Protein AF-A0A7Z9WHQ3-F1 (afdb_monomer)

Secondary structure (DSSP, 8-state):
----------------TT--EE-SSS-EE-PPP--HHHHHHHHHHHHHHHHHHSS---TTS-SSB-TT-SS--BPPHHHHHHHHHHHHHHHHHTT--HHHHHHHHHH-----TTTGGGS-HHHHHHHHHHHHHHHHHHTT--

Structure (mmCIF, N/CA/C/O backbone):
data_AF-A0A7Z9WHQ3-F1
#
_entry.id   AF-A0A7Z9WHQ3-F1
#
loop_
_atom_site.group_PDB
_atom_site.id
_atom_site.type_symbol
_atom_site.label_atom_id
_atom_site.label_alt_id
_atom_site.label_comp_id
_atom_site.label_asym_id
_atom_site.label_entity_id
_atom_site.label_seq_id
_atom_site.pdbx_PDB_ins_code
_atom_site.Cartn_x
_atom_site.Cartn_y
_atom_site.Cartn_z
_atom_site.occupancy
_atom_site.B_iso_or_equiv
_atom_site.auth_seq_id
_atom_site.auth_comp_id
_atom_site.auth_asym_id
_atom_site.auth_atom_id
_atom_site.pdbx_PDB_model_num
ATOM 1 N N . MET A 1 1 ? 55.198 -7.602 -27.466 1.00 39.12 1 MET A N 1
ATOM 2 C CA . MET A 1 1 ? 54.621 -6.879 -26.305 1.00 39.12 1 MET A CA 1
ATOM 3 C C . MET A 1 1 ? 53.432 -7.677 -25.772 1.00 39.12 1 MET A C 1
ATOM 5 O O . MET A 1 1 ? 52.597 -8.103 -26.559 1.00 39.12 1 MET A O 1
ATOM 9 N N . ARG A 1 2 ? 53.435 -8.013 -24.474 1.00 30.86 2 ARG A N 1
ATOM 10 C CA . ARG A 1 2 ? 52.544 -9.004 -23.836 1.00 30.86 2 ARG A CA 1
ATOM 11 C C . ARG A 1 2 ? 51.185 -8.396 -23.450 1.00 30.86 2 ARG A C 1
ATOM 13 O O . ARG A 1 2 ? 51.150 -7.433 -22.697 1.00 30.86 2 ARG A O 1
ATOM 20 N N . LYS A 1 3 ? 50.087 -9.029 -23.882 1.00 41.19 3 LYS A N 1
ATOM 21 C CA . LYS A 1 3 ? 48.731 -8.846 -23.331 1.00 41.19 3 LYS A CA 1
ATOM 22 C C . LYS A 1 3 ? 48.638 -9.498 -21.942 1.00 41.19 3 LYS A C 1
ATOM 24 O O . LYS A 1 3 ? 48.950 -10.679 -21.823 1.00 41.19 3 LYS A O 1
ATOM 29 N N . LYS A 1 4 ? 48.170 -8.767 -20.928 1.00 33.72 4 LYS A N 1
ATOM 30 C CA . LYS A 1 4 ? 47.578 -9.260 -19.662 1.00 33.72 4 LYS A CA 1
ATOM 31 C C . LYS A 1 4 ? 46.664 -8.130 -19.173 1.00 33.72 4 LYS A C 1
ATOM 33 O O . LYS A 1 4 ? 47.104 -6.994 -19.172 1.00 33.72 4 LYS A O 1
ATOM 38 N N . GLY A 1 5 ? 45.403 -8.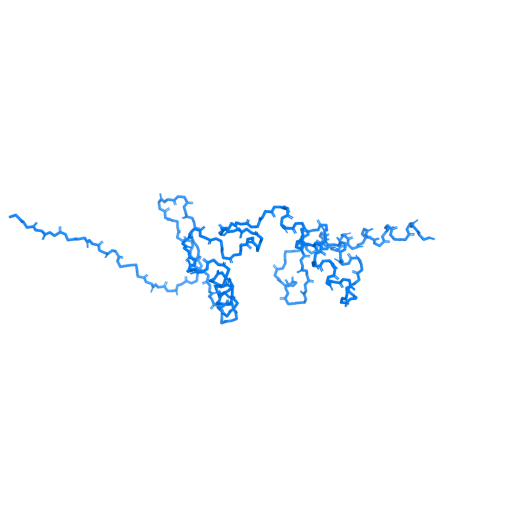284 -18.799 1.00 30.27 5 GLY A N 1
ATOM 39 C CA . GLY A 1 5 ? 44.607 -9.430 -18.380 1.00 30.27 5 GLY A CA 1
ATOM 40 C C . GLY A 1 5 ? 43.650 -8.852 -17.335 1.00 30.27 5 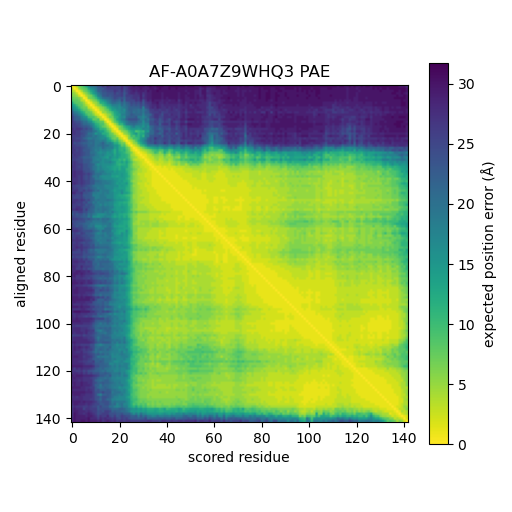GLY A C 1
ATOM 41 O O . GLY A 1 5 ? 44.088 -8.541 -16.231 1.00 30.27 5 GLY A O 1
ATOM 42 N N . SER A 1 6 ? 42.398 -8.594 -17.726 1.00 37.91 6 SER A N 1
ATOM 43 C CA . SER A 1 6 ? 41.380 -7.955 -16.882 1.00 37.91 6 SER A CA 1
ATOM 44 C C . SER A 1 6 ? 41.137 -8.803 -15.632 1.00 37.91 6 SER A C 1
ATOM 46 O O . SER A 1 6 ? 40.673 -9.943 -15.720 1.00 37.91 6 SER A O 1
ATOM 48 N N . LYS A 1 7 ? 41.515 -8.276 -14.463 1.00 38.06 7 LYS A N 1
ATOM 49 C CA . LYS A 1 7 ? 41.289 -8.933 -13.174 1.00 38.06 7 LYS A CA 1
ATOM 50 C C . LYS A 1 7 ? 39.797 -8.853 -12.849 1.00 38.06 7 LYS A C 1
ATOM 52 O O . LYS A 1 7 ? 39.328 -7.846 -12.327 1.00 38.06 7 LYS A O 1
ATOM 57 N N . ARG A 1 8 ? 39.058 -9.931 -13.126 1.00 40.38 8 ARG A N 1
ATOM 58 C CA . ARG A 1 8 ? 37.741 -10.167 -12.519 1.00 40.38 8 ARG A CA 1
ATOM 59 C C . ARG A 1 8 ? 37.938 -10.261 -11.004 1.00 40.38 8 ARG A C 1
ATOM 61 O O . ARG A 1 8 ? 38.560 -11.208 -10.523 1.00 40.38 8 ARG A O 1
ATOM 68 N N . ARG A 1 9 ? 37.462 -9.257 -10.262 1.00 38.44 9 ARG A N 1
ATOM 69 C CA . ARG A 1 9 ? 37.412 -9.299 -8.797 1.00 38.44 9 ARG A CA 1
ATOM 70 C C . ARG A 1 9 ? 36.372 -10.347 -8.404 1.00 38.44 9 ARG A C 1
ATOM 72 O O . ARG A 1 9 ? 35.197 -10.216 -8.721 1.00 38.44 9 ARG A O 1
ATOM 79 N N . LYS A 1 10 ? 36.842 -11.435 -7.798 1.00 31.17 10 LYS A N 1
ATOM 80 C CA . LYS A 1 10 ? 36.013 -12.515 -7.267 1.00 31.17 10 LYS A CA 1
ATOM 81 C C . LYS A 1 10 ? 35.509 -12.041 -5.906 1.00 31.17 10 LYS A C 1
ATOM 83 O O . LYS A 1 10 ? 36.283 -12.043 -4.954 1.00 31.17 10 LYS A O 1
ATOM 88 N N . VAL A 1 11 ? 34.271 -11.557 -5.839 1.00 41.94 11 VA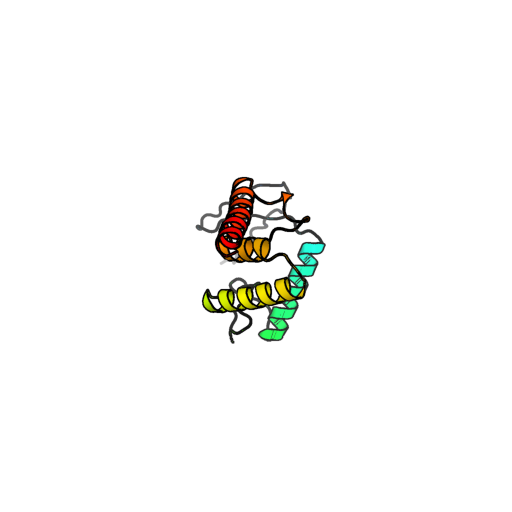L A N 1
ATOM 89 C CA . VAL A 1 11 ? 33.649 -11.190 -4.560 1.00 41.94 11 VAL A CA 1
ATOM 90 C C . VAL A 1 11 ? 33.387 -12.493 -3.809 1.00 41.94 11 VAL A C 1
ATOM 92 O O . VAL A 1 11 ? 32.713 -13.393 -4.310 1.00 41.94 11 VAL A O 1
ATOM 95 N N . MET A 1 12 ? 34.056 -12.649 -2.670 1.00 31.31 12 MET A N 1
ATOM 96 C CA . MET A 1 12 ? 33.986 -13.838 -1.833 1.00 31.31 12 MET A CA 1
ATOM 97 C C . MET A 1 12 ? 32.695 -13.754 -1.018 1.00 31.31 12 MET A C 1
ATOM 99 O O . MET A 1 12 ? 32.591 -12.953 -0.099 1.00 31.31 12 MET A O 1
ATOM 103 N N . PHE A 1 13 ? 31.701 -14.560 -1.383 1.00 31.33 13 PHE A N 1
ATOM 104 C CA . PHE A 1 13 ? 30.444 -14.661 -0.652 1.00 31.33 13 PHE A CA 1
ATOM 105 C C . PHE A 1 13 ? 30.686 -15.416 0.661 1.00 31.33 13 PHE A C 1
ATOM 107 O O . PHE A 1 13 ? 30.832 -16.638 0.662 1.00 31.33 13 PHE A O 1
ATOM 114 N N . CYS A 1 14 ? 30.765 -14.686 1.773 1.00 31.77 14 CYS A N 1
ATOM 115 C CA . CYS A 1 14 ? 30.738 -15.249 3.117 1.00 31.77 14 CYS A CA 1
ATOM 116 C C . CYS A 1 14 ? 29.509 -14.676 3.829 1.00 31.77 14 CYS A C 1
ATOM 118 O O . CYS A 1 14 ? 29.485 -13.510 4.209 1.00 31.77 14 CYS A O 1
ATOM 120 N N . ALA A 1 15 ? 28.454 -15.484 3.943 1.00 37.06 15 ALA A N 1
ATOM 121 C CA . ALA A 1 15 ? 27.192 -15.084 4.548 1.00 37.06 15 ALA A CA 1
ATOM 122 C C . ALA A 1 15 ? 27.352 -14.917 6.068 1.00 37.06 15 ALA A C 1
ATOM 124 O O . ALA A 1 15 ? 27.207 -15.873 6.831 1.00 37.06 15 ALA A O 1
ATOM 125 N N . ARG A 1 16 ? 27.630 -13.692 6.519 1.00 35.53 16 ARG A N 1
ATOM 126 C CA . ARG A 1 16 ? 27.443 -13.282 7.914 1.00 35.53 16 ARG A CA 1
ATOM 127 C C . ARG A 1 16 ? 26.393 -12.178 7.960 1.00 35.53 16 ARG A C 1
ATOM 129 O O . ARG A 1 16 ? 26.462 -11.204 7.223 1.00 35.53 16 ARG A O 1
ATOM 136 N N . LYS A 1 17 ? 25.364 -12.403 8.778 1.00 41.56 17 LYS A N 1
ATOM 137 C CA . LYS A 1 17 ? 24.205 -11.520 8.936 1.00 41.56 17 LYS A CA 1
ATOM 138 C C . LYS A 1 17 ? 24.655 -10.107 9.334 1.00 41.56 17 LYS A C 1
ATOM 140 O O . LYS A 1 17 ? 25.279 -9.960 10.378 1.00 41.56 17 LYS A O 1
ATOM 145 N N . GLY A 1 18 ? 24.236 -9.099 8.565 1.00 43.81 18 GLY A N 1
ATOM 146 C CA . GLY A 1 18 ? 24.058 -7.734 9.074 1.00 43.81 18 GLY A CA 1
ATOM 147 C C . GLY A 1 18 ? 25.126 -6.685 8.755 1.00 43.81 18 GLY A C 1
ATOM 148 O O . GLY A 1 18 ? 25.139 -5.665 9.434 1.00 43.81 18 GLY A O 1
ATOM 149 N N . GLU A 1 19 ? 25.981 -6.865 7.748 1.00 46.62 19 GLU A N 1
ATOM 150 C CA . GLU A 1 19 ? 26.942 -5.820 7.359 1.00 46.62 19 GLU A CA 1
ATOM 151 C C . GLU A 1 19 ? 26.438 -5.020 6.143 1.00 46.62 19 GLU A C 1
ATOM 153 O O . GLU A 1 19 ? 26.185 -5.562 5.069 1.00 46.62 19 GLU A O 1
ATOM 158 N N . THR A 1 20 ? 26.252 -3.709 6.325 1.00 43.53 20 THR A N 1
ATOM 159 C CA . THR A 1 20 ? 26.172 -2.727 5.232 1.00 43.53 20 THR A CA 1
ATOM 160 C C . THR A 1 20 ? 27.543 -2.591 4.585 1.00 43.53 20 THR A C 1
ATOM 162 O O . THR A 1 20 ? 28.448 -2.034 5.208 1.00 43.53 20 THR A O 1
ATOM 165 N N . GLU A 1 21 ? 27.693 -3.032 3.338 1.00 44.38 21 GLU A N 1
ATOM 166 C CA . GLU A 1 21 ? 28.846 -2.656 2.523 1.00 44.38 21 GLU A CA 1
ATOM 167 C C . GLU A 1 21 ? 28.594 -1.262 1.939 1.00 44.38 21 GLU A C 1
ATOM 169 O O . GLU A 1 21 ? 27.690 -1.047 1.131 1.00 44.38 21 GLU A O 1
ATOM 174 N N . ARG A 1 22 ? 29.386 -0.286 2.389 1.00 40.47 22 ARG A N 1
ATOM 175 C CA . ARG A 1 22 ? 29.451 1.042 1.780 1.00 40.47 22 ARG A CA 1
ATOM 176 C C . ARG A 1 22 ? 30.468 0.950 0.648 1.00 40.47 22 ARG A C 1
ATOM 178 O O . ARG A 1 22 ? 31.646 0.718 0.911 1.00 40.47 22 ARG A O 1
ATOM 185 N N . THR A 1 23 ? 30.015 1.053 -0.596 1.00 49.19 23 THR A N 1
ATOM 186 C CA . THR A 1 23 ? 30.932 1.144 -1.740 1.00 49.19 23 THR A CA 1
ATOM 187 C C . THR A 1 23 ? 31.381 2.600 -1.917 1.00 49.19 23 THR A C 1
ATOM 189 O O . THR A 1 23 ? 30.743 3.501 -1.389 1.00 49.19 23 THR A O 1
ATOM 192 N N . ASP A 1 24 ? 32.497 2.858 -2.608 1.00 47.78 24 ASP A N 1
ATOM 193 C CA . ASP A 1 24 ? 33.054 4.215 -2.823 1.00 47.78 24 ASP A CA 1
ATOM 194 C C . ASP A 1 24 ? 32.166 5.134 -3.705 1.00 47.78 24 ASP A C 1
ATOM 196 O O . ASP A 1 24 ? 32.562 6.239 -4.072 1.00 47.78 24 ASP A O 1
ATOM 200 N N . SER A 1 25 ? 30.970 4.674 -4.070 1.00 53.50 25 SER A N 1
ATOM 201 C CA . SER A 1 25 ? 29.894 5.441 -4.694 1.00 53.50 25 SER A CA 1
ATOM 202 C C . SER A 1 25 ? 28.796 5.608 -3.642 1.00 53.50 25 SER A C 1
ATOM 204 O O . SER A 1 25 ? 28.633 4.713 -2.822 1.00 53.50 25 SER A O 1
ATOM 206 N N . ASP A 1 26 ? 28.027 6.698 -3.646 1.00 57.31 26 ASP A N 1
ATOM 207 C CA . ASP A 1 26 ? 26.917 6.962 -2.702 1.00 57.31 26 ASP A CA 1
ATOM 208 C C . ASP A 1 26 ? 25.783 5.896 -2.689 1.00 57.31 26 ASP A C 1
ATOM 210 O O . ASP A 1 26 ? 24.705 6.118 -2.141 1.00 57.31 26 ASP A O 1
ATOM 214 N N . ASP A 1 27 ? 26.023 4.724 -3.272 1.00 60.75 27 ASP A N 1
ATOM 215 C CA . ASP A 1 27 ? 25.193 3.534 -3.271 1.00 60.75 27 ASP A CA 1
ATOM 216 C C . ASP A 1 27 ? 25.383 2.720 -1.974 1.00 60.75 27 ASP A C 1
ATOM 218 O O . ASP A 1 27 ? 26.432 2.112 -1.705 1.00 60.75 27 ASP A O 1
ATOM 222 N N . VAL A 1 28 ? 24.338 2.728 -1.141 1.00 71.38 28 VAL A N 1
ATOM 223 C CA . VAL A 1 28 ? 24.234 1.908 0.069 1.00 71.38 28 VAL A CA 1
ATOM 224 C C . VAL A 1 28 ? 23.408 0.674 -0.264 1.00 71.38 28 VAL A C 1
ATOM 226 O O . VAL A 1 28 ? 22.183 0.739 -0.341 1.00 71.38 28 VAL A O 1
ATOM 229 N N . SER A 1 29 ? 24.069 -0.477 -0.369 1.00 75.81 29 SER A N 1
ATOM 230 C CA . SER A 1 29 ? 23.390 -1.759 -0.548 1.00 75.81 29 SER A CA 1
ATOM 231 C C . SER A 1 29 ? 23.367 -2.566 0.755 1.00 75.81 29 SER A C 1
ATOM 233 O O . SER A 1 29 ? 24.271 -2.502 1.595 1.00 75.81 29 SER A O 1
ATOM 235 N N . ARG A 1 30 ? 22.283 -3.320 0.961 1.00 80.75 30 ARG A N 1
ATOM 236 C CA . ARG A 1 30 ? 22.136 -4.286 2.058 1.00 80.75 30 ARG A CA 1
ATOM 237 C C . ARG A 1 30 ? 21.629 -5.596 1.493 1.00 80.75 30 ARG A C 1
ATOM 239 O O . ARG A 1 30 ? 20.642 -5.620 0.762 1.00 80.75 30 ARG A O 1
ATOM 246 N N . LEU A 1 31 ? 22.268 -6.692 1.877 1.00 81.75 31 LEU A N 1
ATOM 247 C CA . LEU A 1 31 ? 21.778 -8.024 1.551 1.00 81.75 31 LEU A CA 1
ATOM 248 C C . LEU A 1 31 ? 20.724 -8.442 2.582 1.00 81.75 31 LEU A C 1
ATOM 250 O O . LEU A 1 31 ? 21.012 -8.570 3.772 1.00 81.75 31 LEU A O 1
ATOM 254 N N . GLY A 1 32 ? 19.493 -8.644 2.113 1.00 80.12 32 GLY A N 1
ATOM 255 C CA . GLY A 1 32 ? 18.398 -9.222 2.890 1.00 80.12 32 GLY A CA 1
ATOM 256 C C . GLY A 1 32 ? 18.327 -10.742 2.729 1.00 80.12 32 GLY A C 1
ATOM 257 O O . GLY A 1 32 ? 18.766 -11.297 1.723 1.00 80.12 32 GLY A O 1
ATOM 258 N N . THR A 1 33 ? 17.758 -11.435 3.718 1.00 87.88 33 THR A N 1
ATOM 259 C CA . THR A 1 33 ? 17.439 -12.864 3.570 1.00 87.88 33 THR A CA 1
ATOM 260 C C . THR A 1 33 ? 16.160 -13.013 2.749 1.00 87.88 33 THR A C 1
ATOM 262 O O . THR A 1 33 ? 15.133 -12.445 3.110 1.00 87.88 33 THR A O 1
ATOM 265 N N . MET A 1 34 ? 16.214 -13.791 1.668 1.00 88.44 34 MET A N 1
ATOM 266 C CA . MET A 1 34 ? 15.047 -14.111 0.845 1.00 88.44 34 MET A CA 1
ATOM 267 C C . MET A 1 34 ? 14.310 -15.309 1.446 1.00 88.44 34 MET A C 1
ATOM 269 O O . MET A 1 34 ? 14.827 -16.426 1.429 1.00 88.44 34 MET A O 1
ATOM 273 N N . THR A 1 35 ? 13.119 -15.093 2.003 1.00 92.56 35 THR A N 1
ATOM 274 C CA . THR A 1 35 ? 12.260 -16.211 2.419 1.00 92.56 35 THR A CA 1
ATOM 275 C C . THR A 1 35 ? 11.613 -16.851 1.184 1.00 92.56 35 THR A C 1
ATOM 277 O O . THR A 1 35 ? 11.387 -16.148 0.197 1.00 92.56 35 THR A O 1
ATOM 280 N N . PRO A 1 36 ? 11.261 -18.151 1.212 1.00 93.62 36 PRO A N 1
ATOM 281 C CA . PRO A 1 36 ? 10.588 -18.794 0.079 1.00 93.62 36 PRO A CA 1
ATOM 282 C C . PRO A 1 36 ? 9.296 -18.075 -0.338 1.00 93.62 36 PRO A C 1
ATOM 284 O O . PRO A 1 36 ? 9.078 -17.834 -1.521 1.00 93.62 36 PRO A O 1
ATOM 287 N N . ARG A 1 37 ? 8.493 -17.627 0.640 1.00 92.31 37 ARG A N 1
ATOM 288 C CA . ARG A 1 37 ? 7.269 -16.845 0.394 1.00 92.31 37 ARG A CA 1
ATOM 289 C C . ARG A 1 37 ? 7.565 -15.528 -0.329 1.00 92.31 37 ARG A C 1
ATOM 291 O O . ARG A 1 37 ? 6.844 -15.164 -1.251 1.00 92.31 37 ARG A O 1
ATOM 298 N N . LEU A 1 38 ? 8.618 -14.811 0.071 1.00 91.31 38 LEU A N 1
ATOM 299 C CA . LEU A 1 38 ? 9.008 -13.571 -0.604 1.00 91.31 38 LEU A CA 1
ATOM 300 C C . LEU A 1 38 ? 9.486 -13.849 -2.034 1.00 91.31 38 LEU A C 1
ATOM 302 O O . LEU A 1 38 ? 9.125 -13.120 -2.954 1.00 91.31 38 LEU A O 1
ATOM 306 N N . GLU A 1 39 ? 10.251 -14.920 -2.241 1.00 94.00 39 GLU A N 1
ATOM 307 C CA . GLU A 1 39 ? 10.708 -15.320 -3.572 1.00 94.00 39 GLU A CA 1
ATOM 308 C C . GLU A 1 39 ? 9.534 -15.614 -4.518 1.00 94.00 39 GLU A C 1
ATOM 310 O O . GLU A 1 39 ? 9.554 -15.200 -5.678 1.00 94.00 39 GLU A O 1
ATOM 315 N N . GLU A 1 40 ? 8.503 -16.305 -4.029 1.00 95.69 40 GLU A N 1
ATOM 316 C CA . GLU A 1 40 ? 7.281 -16.590 -4.786 1.00 95.69 40 GLU A CA 1
ATOM 317 C C . GLU A 1 40 ? 6.560 -15.305 -5.202 1.00 95.69 40 GLU A C 1
ATOM 319 O O . GLU A 1 40 ? 6.297 -15.115 -6.392 1.00 95.69 40 GLU A O 1
ATOM 324 N N . VAL A 1 41 ? 6.342 -14.379 -4.263 1.00 94.44 41 VAL A N 1
ATOM 325 C CA . VAL A 1 41 ? 5.696 -13.086 -4.545 1.00 94.44 41 VAL A CA 1
ATOM 326 C C . VAL A 1 41 ? 6.501 -12.275 -5.567 1.00 94.44 41 VAL A C 1
ATOM 328 O O . VAL A 1 41 ? 5.940 -11.742 -6.525 1.00 94.44 41 VAL A O 1
ATOM 331 N N . LEU A 1 42 ? 7.831 -12.222 -5.439 1.00 94.38 42 LEU A N 1
ATOM 332 C CA . LEU A 1 42 ? 8.683 -11.503 -6.395 1.00 94.38 42 LEU A CA 1
ATOM 333 C C . LEU A 1 42 ? 8.686 -12.163 -7.784 1.00 94.38 42 LEU A C 1
ATOM 335 O O . LEU A 1 42 ? 8.725 -11.468 -8.803 1.00 94.38 42 LEU A O 1
ATOM 339 N N . LYS A 1 43 ? 8.604 -13.498 -7.857 1.00 94.88 43 LYS A N 1
ATOM 340 C CA . LYS A 1 43 ? 8.447 -14.229 -9.125 1.00 94.88 43 LYS A CA 1
ATOM 341 C C . LYS A 1 43 ? 7.114 -13.913 -9.795 1.00 94.88 43 LYS A C 1
ATOM 343 O O . LYS A 1 43 ? 7.075 -13.775 -11.018 1.00 94.88 43 LYS A O 1
ATOM 348 N N . GLU A 1 44 ? 6.030 -13.809 -9.034 1.00 96.31 44 GLU A N 1
ATOM 349 C CA . GLU A 1 44 ? 4.723 -13.413 -9.564 1.00 96.31 44 GLU A CA 1
ATOM 350 C C . GLU A 1 44 ? 4.730 -11.973 -10.066 1.00 96.31 44 GLU A C 1
ATOM 352 O O . GLU A 1 44 ? 4.330 -11.726 -11.206 1.00 96.31 44 GLU A O 1
ATOM 357 N N . GLN A 1 45 ? 5.298 -11.048 -9.292 1.00 96.12 45 GLN A N 1
ATOM 358 C CA . GLN A 1 45 ? 5.427 -9.653 -9.702 1.00 96.12 45 GLN A CA 1
ATOM 359 C C . GLN A 1 45 ? 6.256 -9.507 -10.98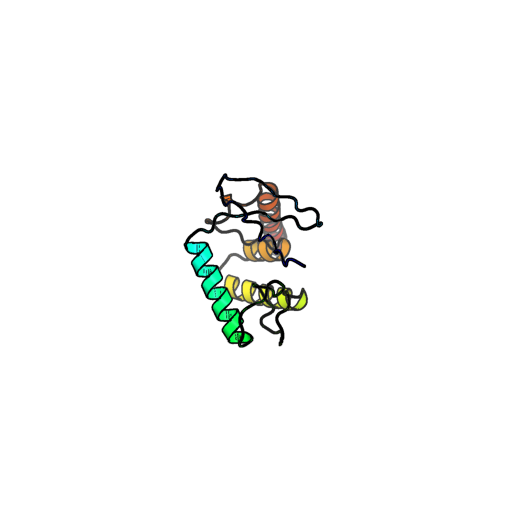8 1.00 96.12 45 GLN A C 1
ATOM 361 O O . GLN A 1 45 ? 5.874 -8.780 -11.908 1.00 96.12 45 GLN A O 1
ATOM 366 N N . ARG A 1 46 ? 7.339 -10.282 -11.131 1.00 95.69 46 ARG A N 1
ATOM 367 C CA . ARG A 1 46 ? 8.109 -10.361 -12.381 1.00 95.69 46 ARG A CA 1
ATOM 368 C C . ARG A 1 46 ? 7.266 -10.861 -13.559 1.00 95.69 46 ARG A C 1
ATOM 370 O O . ARG A 1 46 ? 7.375 -10.320 -14.657 1.00 95.69 46 ARG A O 1
ATOM 377 N N . LYS A 1 47 ? 6.416 -11.878 -13.367 1.00 96.81 47 LYS A N 1
ATOM 378 C CA . LYS A 1 47 ? 5.508 -12.358 -14.429 1.00 96.81 47 LYS A CA 1
ATOM 379 C C . LYS A 1 47 ? 4.524 -11.268 -14.855 1.00 96.81 47 LYS A C 1
ATOM 381 O O . LYS A 1 47 ? 4.237 -11.163 -16.047 1.00 96.81 47 LYS A O 1
ATOM 386 N N . LEU A 1 48 ? 4.020 -10.465 -13.914 1.00 96.06 48 LEU A N 1
ATOM 387 C CA . LEU A 1 48 ? 3.151 -9.323 -14.216 1.00 96.06 48 LEU A CA 1
ATOM 388 C C . LEU A 1 48 ? 3.891 -8.257 -15.030 1.00 96.06 48 LEU A C 1
ATOM 390 O O . LEU A 1 48 ? 3.351 -7.781 -16.028 1.00 96.06 48 LEU A O 1
ATOM 394 N N . PHE A 1 49 ? 5.143 -7.959 -14.675 1.00 97.31 49 PHE A N 1
ATOM 395 C CA . PHE A 1 49 ? 5.995 -7.045 -15.438 1.00 97.31 49 PHE A CA 1
ATOM 396 C C . PHE A 1 49 ? 6.159 -7.507 -16.891 1.00 97.31 49 PHE A C 1
ATOM 398 O O . PHE A 1 49 ? 5.867 -6.760 -17.825 1.00 97.31 49 PHE A O 1
ATOM 405 N N . ILE A 1 50 ? 6.563 -8.765 -17.095 1.00 96.94 50 ILE A N 1
ATOM 406 C CA . ILE A 1 50 ? 6.761 -9.331 -18.438 1.00 96.94 50 ILE A CA 1
ATOM 407 C C . ILE A 1 50 ? 5.448 -9.326 -19.222 1.00 96.94 50 ILE A C 1
ATOM 409 O O . ILE A 1 50 ? 5.442 -9.000 -20.405 1.00 96.94 50 ILE A O 1
ATOM 413 N N . ARG A 1 51 ? 4.324 -9.651 -18.573 1.00 96.69 51 ARG A N 1
ATOM 414 C CA . ARG A 1 51 ? 3.004 -9.620 -19.213 1.00 96.69 51 ARG A CA 1
ATOM 415 C C . ARG A 1 51 ? 2.643 -8.218 -19.708 1.00 96.69 51 ARG A C 1
ATOM 417 O O . ARG A 1 51 ? 2.071 -8.110 -20.786 1.00 96.69 51 ARG A O 1
ATOM 424 N N . LYS A 1 52 ? 2.955 -7.175 -18.934 1.00 95.81 52 LYS A N 1
ATOM 425 C CA . LYS A 1 52 ? 2.622 -5.789 -19.284 1.00 95.81 52 LYS A CA 1
ATOM 426 C C . LYS A 1 52 ? 3.561 -5.207 -20.342 1.00 95.81 52 LYS A C 1
ATOM 428 O O . LYS A 1 52 ? 3.088 -4.591 -21.287 1.00 95.81 52 LYS A O 1
ATOM 433 N N . PHE A 1 53 ? 4.871 -5.409 -20.197 1.00 96.25 53 PHE A N 1
ATOM 434 C CA . PHE A 1 53 ? 5.881 -4.714 -21.008 1.00 96.25 53 PHE A CA 1
ATOM 435 C C . PHE A 1 53 ? 6.561 -5.595 -22.065 1.00 96.25 53 PHE A C 1
ATOM 437 O O . PHE A 1 53 ? 7.360 -5.102 -22.858 1.00 96.25 53 PHE A O 1
ATOM 444 N N . GLY A 1 54 ? 6.291 -6.903 -22.079 1.00 96.75 54 GLY A N 1
ATOM 445 C CA . GLY A 1 54 ? 6.822 -7.844 -23.072 1.00 96.75 54 GLY A CA 1
ATOM 446 C C . GLY A 1 54 ? 8.319 -8.146 -22.944 1.00 96.75 54 GLY A C 1
ATOM 447 O O . GLY A 1 54 ? 8.892 -8.773 -23.834 1.00 96.75 54 GLY A O 1
ATOM 448 N N . ARG A 1 55 ? 8.969 -7.712 -21.859 1.00 96.75 55 ARG A N 1
ATOM 449 C CA . ARG A 1 55 ? 10.404 -7.907 -21.606 1.00 96.75 55 ARG A CA 1
ATOM 450 C C . ARG A 1 55 ? 10.696 -8.140 -20.128 1.00 96.75 55 ARG A C 1
ATOM 452 O O . ARG A 1 55 ? 9.868 -7.861 -19.267 1.00 96.75 55 ARG A O 1
ATOM 459 N N . GLU A 1 56 ? 11.902 -8.615 -19.846 1.00 96.62 56 GLU A N 1
ATOM 460 C CA . GLU A 1 56 ? 12.437 -8.701 -18.485 1.00 96.62 56 GLU A CA 1
ATOM 461 C C . GLU A 1 56 ? 12.686 -7.302 -17.889 1.00 96.62 56 GLU A C 1
ATOM 463 O O . GLU A 1 56 ? 13.063 -6.394 -18.645 1.00 96.62 56 GLU A O 1
ATOM 468 N N . PRO A 1 57 ? 12.501 -7.113 -16.565 1.00 95.88 57 PRO A N 1
ATOM 469 C CA . PRO A 1 57 ? 12.889 -5.883 -15.887 1.00 95.88 57 PRO A CA 1
ATOM 470 C C . PRO A 1 57 ? 14.415 -5.730 -15.896 1.00 95.88 57 PRO A C 1
ATOM 472 O O . PRO A 1 57 ? 15.161 -6.679 -15.642 1.00 95.88 57 PRO A O 1
ATOM 475 N N . GLY A 1 58 ? 14.870 -4.528 -16.224 1.00 94.19 58 GLY A N 1
ATOM 476 C CA . GLY A 1 58 ? 16.250 -4.090 -16.106 1.00 94.19 58 GLY A CA 1
ATOM 477 C C . GLY A 1 58 ? 16.585 -3.640 -14.680 1.00 94.19 58 GLY A C 1
ATOM 478 O O . GLY A 1 58 ? 15.710 -3.613 -13.816 1.00 94.19 58 GLY A O 1
ATOM 479 N N . PRO A 1 59 ? 17.851 -3.277 -14.424 1.00 90.88 59 PRO A N 1
ATOM 480 C CA . PRO A 1 59 ? 18.309 -2.876 -13.093 1.00 90.88 59 PRO A CA 1
ATOM 481 C C . PRO A 1 59 ? 17.623 -1.607 -12.565 1.00 90.88 59 PRO A C 1
ATOM 483 O O . PRO A 1 59 ? 17.432 -1.494 -11.360 1.00 90.88 59 PRO A O 1
ATOM 486 N N . ASP A 1 60 ? 17.221 -0.698 -13.458 1.00 91.88 60 ASP A N 1
ATOM 487 C CA . ASP A 1 60 ? 16.587 0.580 -13.106 1.00 91.88 60 ASP A CA 1
ATOM 488 C C . ASP A 1 60 ? 15.053 0.547 -13.232 1.00 91.88 60 ASP A C 1
ATOM 490 O O . ASP A 1 60 ? 14.384 1.547 -12.970 1.00 91.88 60 ASP A O 1
ATOM 494 N N . ASP A 1 61 ? 14.477 -0.585 -13.657 1.00 94.94 61 ASP A N 1
ATOM 495 C CA . ASP A 1 61 ? 13.028 -0.697 -13.801 1.00 94.94 61 ASP A CA 1
ATOM 496 C C . ASP A 1 61 ? 12.359 -0.952 -12.440 1.00 94.94 61 ASP A C 1
ATOM 498 O O . ASP A 1 61 ? 12.792 -1.823 -11.676 1.00 94.94 61 ASP A O 1
ATOM 502 N N . PRO A 1 62 ? 11.240 -0.273 -12.145 1.00 94.88 62 PRO A N 1
ATOM 503 C CA . PRO A 1 62 ? 10.496 -0.511 -10.923 1.00 94.88 62 PRO A CA 1
ATOM 504 C C . PRO A 1 62 ? 9.808 -1.875 -10.973 1.00 94.88 62 PRO A C 1
ATOM 506 O O . PRO A 1 62 ? 8.987 -2.154 -11.849 1.00 94.88 62 PRO A O 1
ATOM 509 N N . LEU A 1 63 ? 10.096 -2.723 -9.983 1.00 91.12 63 LEU A N 1
ATOM 510 C CA . LEU A 1 63 ? 9.401 -4.002 -9.841 1.00 91.12 63 LEU A CA 1
ATOM 511 C C . LEU A 1 63 ? 7.926 -3.795 -9.459 1.00 91.12 63 LEU A C 1
ATOM 513 O O . LEU A 1 63 ? 7.054 -4.504 -9.959 1.00 91.12 63 LEU A O 1
ATOM 517 N N . PHE A 1 64 ? 7.649 -2.793 -8.622 1.00 92.19 64 PHE A N 1
ATOM 518 C CA . PHE A 1 64 ? 6.308 -2.279 -8.346 1.00 92.19 64 PHE A CA 1
ATOM 519 C C . PHE A 1 64 ? 6.071 -1.045 -9.218 1.00 92.19 64 PHE A C 1
ATOM 521 O O . PHE A 1 64 ? 6.506 0.058 -8.887 1.00 92.19 64 PHE A O 1
ATOM 528 N N . PHE A 1 65 ? 5.449 -1.266 -10.371 1.00 94.56 65 PHE A N 1
ATOM 529 C CA . PHE A 1 65 ? 5.269 -0.268 -11.422 1.00 94.56 65 PHE A CA 1
ATOM 530 C C . PHE A 1 65 ? 3.844 0.289 -11.448 1.00 94.56 65 PHE A C 1
ATOM 532 O O . PHE A 1 65 ? 2.907 -0.334 -10.948 1.00 94.56 65 PHE A O 1
ATOM 539 N N . ASP A 1 66 ? 3.684 1.442 -12.091 1.00 94.38 66 ASP A N 1
ATOM 540 C CA . ASP A 1 66 ? 2.384 2.009 -12.430 1.00 94.38 66 ASP A CA 1
ATOM 541 C C . ASP A 1 66 ? 1.651 1.101 -13.448 1.00 94.38 66 ASP A C 1
ATOM 543 O O . ASP A 1 66 ? 2.135 0.914 -14.574 1.00 94.38 66 ASP A O 1
ATOM 547 N N . PRO A 1 67 ? 0.502 0.497 -13.082 1.00 91.06 67 PRO A N 1
ATOM 548 C CA . PRO A 1 67 ? -0.238 -0.403 -13.962 1.00 91.06 67 PRO A CA 1
ATOM 549 C C . PRO A 1 67 ? -0.874 0.304 -15.163 1.00 91.06 67 PRO A C 1
ATOM 551 O O . PRO A 1 67 ? -1.224 -0.383 -16.123 1.00 91.06 67 PRO A O 1
ATOM 554 N N . ASP A 1 68 ? -0.972 1.632 -15.155 1.00 90.50 68 ASP A N 1
ATOM 555 C CA . ASP A 1 68 ? -1.590 2.427 -16.217 1.00 90.50 68 ASP A CA 1
ATOM 556 C C . ASP A 1 68 ? -0.548 3.048 -17.165 1.00 90.50 68 ASP A C 1
ATOM 558 O O . ASP A 1 68 ? -0.899 3.521 -18.242 1.00 90.50 68 ASP A O 1
ATOM 562 N N . ALA A 1 69 ? 0.744 3.004 -16.817 1.00 92.94 69 ALA A N 1
ATOM 563 C CA . ALA A 1 69 ? 1.815 3.531 -17.661 1.00 92.94 69 ALA A CA 1
ATOM 564 C C . ALA A 1 69 ? 2.169 2.590 -18.830 1.00 92.94 69 ALA A C 1
ATOM 566 O O . ALA A 1 69 ? 2.218 1.366 -18.673 1.00 92.94 69 ALA A O 1
ATOM 567 N N . ASP A 1 70 ? 2.475 3.158 -20.001 1.00 93.88 70 ASP A N 1
ATOM 568 C CA . ASP A 1 70 ? 2.923 2.400 -21.184 1.00 93.88 70 ASP A CA 1
ATOM 569 C C . ASP A 1 70 ? 4.376 1.916 -21.064 1.00 93.88 70 ASP A C 1
A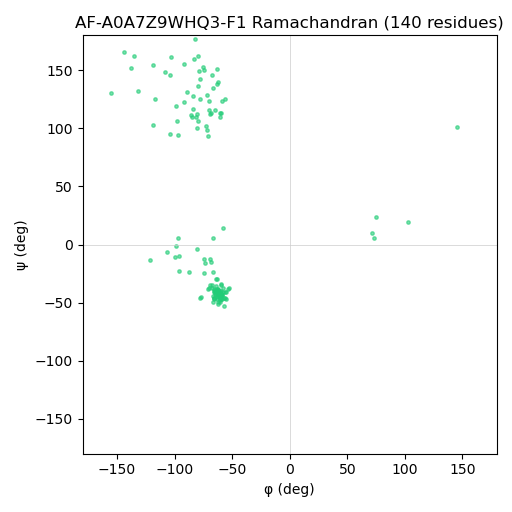TOM 571 O O . ASP A 1 70 ? 4.776 0.923 -21.674 1.00 93.88 70 ASP A O 1
ATOM 575 N N . THR A 1 71 ? 5.176 2.609 -20.252 1.00 94.38 71 THR A N 1
ATOM 576 C CA . THR A 1 71 ? 6.557 2.246 -19.930 1.00 94.38 71 THR A CA 1
ATOM 577 C C . THR A 1 71 ? 6.710 2.000 -18.429 1.00 94.38 71 THR A C 1
ATOM 579 O O . THR A 1 71 ? 5.925 2.536 -17.646 1.00 94.38 71 THR A O 1
ATOM 582 N N . PRO A 1 72 ? 7.697 1.193 -17.996 1.00 95.88 72 PRO A N 1
ATOM 583 C CA . PRO A 1 72 ? 7.932 0.952 -16.576 1.00 95.88 72 PRO A CA 1
ATOM 584 C C . PRO A 1 72 ? 8.253 2.256 -15.849 1.00 95.88 72 PRO A C 1
ATOM 586 O O . PRO A 1 72 ? 9.284 2.880 -16.092 1.00 95.88 72 PRO A O 1
ATOM 589 N N . GLN A 1 73 ? 7.350 2.674 -14.970 1.00 95.06 73 GLN A N 1
ATOM 590 C CA . GLN A 1 73 ? 7.486 3.878 -14.159 1.00 95.06 73 GLN A CA 1
ATOM 591 C C . GLN A 1 73 ? 7.025 3.587 -12.738 1.00 95.06 73 GLN A C 1
ATOM 593 O O . GLN A 1 73 ? 6.207 2.693 -12.510 1.00 95.06 73 GLN A O 1
ATOM 598 N N . PHE A 1 74 ? 7.589 4.315 -11.778 1.00 93.94 74 PHE A N 1
ATOM 599 C CA . PHE A 1 74 ? 7.133 4.252 -10.396 1.00 93.94 74 PHE A CA 1
ATOM 600 C C . PHE A 1 74 ? 5.692 4.753 -10.304 1.00 93.94 74 PHE A C 1
ATOM 602 O O . PHE A 1 74 ? 5.261 5.590 -11.097 1.00 93.94 74 PHE A O 1
ATOM 609 N N . ILE A 1 75 ? 4.959 4.240 -9.320 1.00 92.81 75 ILE A N 1
ATOM 610 C CA . ILE A 1 75 ? 3.594 4.680 -9.039 1.00 92.81 75 ILE A CA 1
ATOM 611 C C . ILE A 1 75 ? 3.613 6.184 -8.739 1.00 92.81 75 ILE A C 1
ATOM 613 O O . ILE A 1 75 ? 4.328 6.640 -7.848 1.00 92.81 75 ILE A O 1
ATOM 617 N N . THR A 1 76 ? 2.826 6.945 -9.495 1.00 93.12 76 THR A N 1
ATOM 618 C CA . THR A 1 76 ? 2.631 8.382 -9.265 1.00 93.12 76 THR A CA 1
ATOM 619 C C . THR A 1 76 ? 1.628 8.632 -8.139 1.00 93.12 76 THR A C 1
ATOM 621 O O . THR A 1 76 ? 0.826 7.756 -7.817 1.00 93.12 76 THR A O 1
ATOM 624 N N . GLU A 1 77 ? 1.600 9.839 -7.570 1.00 91.00 77 GLU A N 1
ATOM 625 C CA . GLU A 1 77 ? 0.591 10.206 -6.562 1.00 91.00 77 GLU A CA 1
ATOM 626 C C . GLU A 1 77 ? -0.842 10.097 -7.109 1.00 91.00 77 GLU A C 1
ATOM 628 O O . GLU A 1 77 ? -1.755 9.678 -6.399 1.00 91.00 77 GLU A O 1
ATOM 633 N N . GLN A 1 78 ? -1.046 10.390 -8.397 1.00 91.00 78 GLN A N 1
ATOM 634 C CA . GLN A 1 78 ? -2.348 10.236 -9.046 1.00 91.00 78 GLN A CA 1
ATOM 635 C C . GLN A 1 78 ? -2.769 8.764 -9.119 1.00 91.00 78 GLN A C 1
ATOM 637 O O . GLN A 1 78 ? -3.903 8.421 -8.782 1.00 91.00 78 GLN A O 1
ATOM 642 N N . THR A 1 79 ? -1.861 7.884 -9.542 1.00 92.62 79 THR A N 1
ATOM 643 C CA . THR A 1 79 ? -2.121 6.440 -9.595 1.00 92.62 79 THR A CA 1
ATOM 644 C C . THR A 1 79 ? -2.307 5.870 -8.190 1.00 92.62 79 THR A C 1
ATOM 646 O O . THR A 1 79 ? -3.223 5.083 -7.963 1.00 92.62 79 THR A O 1
ATOM 649 N N . ARG A 1 80 ? -1.514 6.325 -7.214 1.00 90.88 80 ARG A N 1
ATOM 650 C CA . ARG A 1 80 ? -1.671 5.969 -5.802 1.00 90.88 80 ARG A CA 1
ATOM 651 C C . ARG A 1 80 ? -3.061 6.329 -5.280 1.00 90.88 80 ARG A C 1
ATOM 653 O O . ARG A 1 80 ? -3.687 5.481 -4.654 1.00 90.88 80 ARG A O 1
ATOM 660 N N . GLY A 1 81 ? -3.562 7.531 -5.572 1.00 91.88 81 GLY A N 1
ATOM 661 C CA . GLY A 1 81 ? -4.918 7.948 -5.199 1.00 91.88 81 GLY A CA 1
ATOM 662 C C . GLY A 1 81 ? -5.990 6.984 -5.719 1.00 91.88 81 GLY A C 1
ATOM 663 O O . GLY A 1 81 ? -6.811 6.504 -4.941 1.00 91.88 81 GLY A O 1
ATOM 664 N N . ARG A 1 82 ? -5.914 6.598 -7.001 1.00 92.94 82 ARG A N 1
ATOM 665 C CA . ARG A 1 82 ? -6.833 5.603 -7.589 1.00 92.94 82 ARG A CA 1
ATOM 666 C C . ARG A 1 82 ? -6.731 4.231 -6.917 1.00 92.94 82 ARG A C 1
ATOM 668 O O . ARG A 1 82 ? -7.752 3.593 -6.672 1.00 92.94 82 ARG A O 1
ATOM 675 N N . LEU A 1 83 ? -5.518 3.767 -6.610 1.00 92.06 83 LEU A N 1
ATOM 676 C CA . LEU A 1 83 ? -5.308 2.490 -5.918 1.00 92.06 83 LEU A CA 1
ATOM 677 C C . LEU A 1 83 ? -5.885 2.514 -4.494 1.00 92.06 83 LEU A C 1
ATOM 679 O O . LEU A 1 83 ? -6.487 1.531 -4.065 1.00 92.06 83 LEU A O 1
ATOM 683 N N . ILE A 1 84 ? -5.751 3.638 -3.782 1.00 93.19 84 ILE A N 1
ATOM 684 C CA . ILE A 1 84 ? -6.356 3.833 -2.458 1.00 93.19 84 ILE A CA 1
ATOM 685 C C . ILE A 1 84 ? -7.884 3.785 -2.560 1.00 93.19 84 ILE A C 1
ATOM 687 O O . ILE A 1 84 ? -8.514 3.079 -1.779 1.00 93.19 84 ILE A O 1
ATOM 691 N N . GLU A 1 85 ? -8.495 4.460 -3.537 1.00 94.44 85 GLU A N 1
ATOM 692 C CA . GLU A 1 85 ? -9.952 4.414 -3.747 1.00 94.44 85 GLU A CA 1
ATOM 693 C C . GLU A 1 85 ? -10.457 2.988 -4.010 1.00 94.44 85 GLU A C 1
ATOM 695 O O . GLU A 1 85 ? -11.458 2.560 -3.428 1.00 94.44 85 GLU A O 1
ATOM 700 N N . GLN A 1 86 ? -9.744 2.225 -4.844 1.00 94.69 86 GLN A N 1
ATOM 701 C CA . GLN A 1 86 ? -10.056 0.818 -5.102 1.00 94.69 86 GLN A CA 1
ATOM 702 C C . GLN A 1 86 ? -9.932 -0.036 -3.834 1.00 94.69 86 GLN A C 1
ATOM 704 O O . GLN A 1 86 ? -10.805 -0.865 -3.567 1.00 94.69 86 GLN A O 1
ATOM 709 N N . MET A 1 87 ? -8.884 0.188 -3.037 1.00 94.75 87 MET A N 1
ATOM 710 C CA . MET A 1 87 ? -8.671 -0.511 -1.771 1.00 94.75 87 MET A CA 1
ATOM 711 C C . MET A 1 87 ? -9.786 -0.205 -0.764 1.00 94.75 87 MET A C 1
ATOM 713 O O . MET A 1 87 ? -10.363 -1.125 -0.191 1.00 94.75 87 MET A O 1
ATOM 717 N N . VAL A 1 88 ? -10.154 1.068 -0.604 1.00 96.62 88 VAL A N 1
ATOM 718 C CA . VAL A 1 88 ? -11.269 1.495 0.255 1.00 96.62 88 VAL A CA 1
ATOM 719 C C . VAL A 1 88 ? -12.581 0.852 -0.200 1.00 96.62 88 VAL A C 1
ATOM 721 O O . VAL A 1 88 ? -13.341 0.344 0.624 1.00 96.62 88 VAL A O 1
ATOM 724 N N . GLY A 1 89 ? -12.843 0.809 -1.510 1.00 97.12 89 GLY A N 1
ATOM 725 C CA . GLY A 1 89 ? -14.005 0.110 -2.061 1.00 97.12 89 GLY A CA 1
ATOM 726 C C . GLY A 1 89 ? -14.019 -1.381 -1.709 1.00 97.12 89 GLY A C 1
ATOM 727 O O . GLY A 1 89 ? -15.050 -1.909 -1.292 1.00 97.12 89 GLY A O 1
ATOM 728 N N . ALA A 1 90 ? -12.872 -2.055 -1.815 1.00 96.81 90 ALA A N 1
ATOM 729 C CA . ALA A 1 90 ? -12.735 -3.457 -1.431 1.00 96.81 90 ALA A CA 1
ATOM 730 C C . ALA A 1 90 ? -12.943 -3.676 0.078 1.00 96.81 90 ALA A C 1
ATOM 732 O O . ALA A 1 90 ? -13.659 -4.602 0.454 1.00 96.81 90 ALA A O 1
ATOM 733 N N . MET A 1 91 ? -12.394 -2.808 0.933 1.00 96.25 91 MET A N 1
ATOM 734 C CA . MET A 1 91 ? -12.585 -2.856 2.389 1.00 96.25 91 MET A CA 1
ATOM 735 C C . MET A 1 91 ? -14.058 -2.705 2.778 1.00 96.25 91 MET A C 1
ATOM 737 O O . MET A 1 91 ? -14.571 -3.508 3.558 1.00 96.25 91 MET A O 1
ATOM 741 N N . ARG A 1 92 ? -14.767 -1.737 2.183 1.00 96.81 92 ARG A N 1
ATOM 742 C CA . ARG A 1 92 ? -16.210 -1.559 2.413 1.00 96.81 92 ARG A CA 1
ATOM 743 C C . ARG A 1 92 ? -17.007 -2.784 1.979 1.00 96.81 92 ARG A C 1
ATOM 745 O O . ARG A 1 92 ? -17.861 -3.255 2.722 1.00 96.81 92 ARG A O 1
ATOM 752 N N . ASN A 1 93 ? -16.696 -3.340 0.808 1.00 97.38 93 ASN A N 1
ATOM 753 C CA . ASN A 1 93 ? -17.347 -4.557 0.314 1.00 97.38 93 ASN A CA 1
ATOM 754 C C . ASN A 1 93 ? -17.058 -5.783 1.196 1.00 97.38 93 ASN A C 1
ATOM 756 O O . ASN A 1 93 ? -17.893 -6.680 1.285 1.00 97.38 93 ASN A O 1
ATOM 760 N N . ALA A 1 94 ? -15.896 -5.819 1.850 1.00 95.62 94 ALA A N 1
ATOM 761 C CA . ALA A 1 94 ? -15.526 -6.848 2.817 1.00 95.62 94 ALA A CA 1
ATOM 762 C C . ALA A 1 94 ? -16.137 -6.625 4.215 1.00 95.62 94 ALA A C 1
ATOM 764 O O . ALA A 1 94 ? -15.969 -7.476 5.085 1.00 95.62 94 ALA A O 1
ATOM 765 N N . GLY A 1 95 ? -16.852 -5.516 4.440 1.00 96.19 95 GLY A N 1
ATOM 766 C CA . GLY A 1 95 ? -17.476 -5.200 5.727 1.00 96.19 95 GLY A CA 1
ATOM 767 C C . GLY A 1 95 ? -16.492 -4.733 6.801 1.00 96.19 95 GLY A C 1
ATOM 768 O O . GLY A 1 95 ? -16.782 -4.880 7.986 1.00 96.19 95 GLY A O 1
ATOM 769 N N . VAL A 1 96 ? -15.333 -4.194 6.407 1.00 95.25 96 VAL A N 1
ATOM 770 C CA . VAL A 1 96 ? -14.391 -3.560 7.342 1.00 95.25 96 VAL A CA 1
ATOM 771 C C . VAL A 1 96 ? -15.058 -2.335 7.972 1.00 95.25 96 VAL A C 1
ATOM 773 O O . VAL A 1 96 ? -15.736 -1.573 7.282 1.00 95.25 96 VAL A O 1
ATOM 776 N N . ASP A 1 97 ? -14.871 -2.147 9.279 1.00 95.06 97 ASP A N 1
ATOM 777 C CA . ASP A 1 97 ? -15.429 -1.002 9.999 1.00 95.06 97 ASP A CA 1
ATOM 778 C C . ASP A 1 97 ? -14.864 0.333 9.477 1.00 95.06 97 ASP A C 1
ATOM 780 O O . ASP A 1 97 ? -13.674 0.466 9.176 1.00 95.06 97 ASP A O 1
ATOM 784 N N . GLU A 1 98 ? -15.730 1.342 9.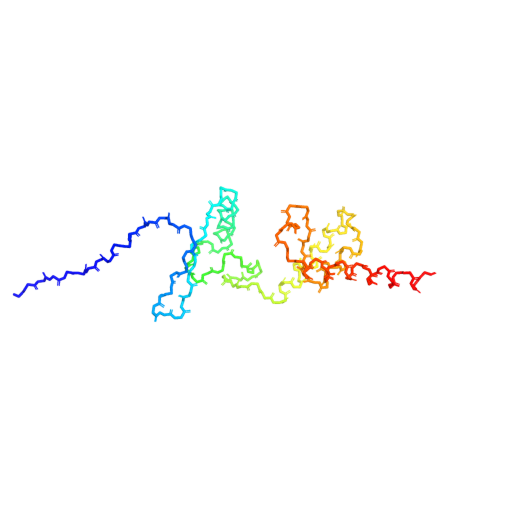372 1.00 95.69 98 GLU A N 1
ATOM 785 C CA . GLU A 1 98 ? -15.395 2.620 8.735 1.00 95.69 98 GLU A CA 1
ATOM 786 C C . GLU A 1 98 ? -14.332 3.413 9.520 1.00 95.69 98 GLU A C 1
ATOM 788 O O . GLU A 1 98 ? -13.595 4.191 8.918 1.00 95.69 98 GLU A O 1
ATOM 793 N N . GLY A 1 99 ? -14.175 3.178 10.830 1.00 96.00 99 GLY A N 1
ATOM 794 C CA . GLY A 1 99 ? -13.088 3.759 11.622 1.00 96.00 99 GLY A CA 1
ATOM 795 C C . GLY A 1 99 ? -11.712 3.247 11.198 1.00 96.00 99 GLY A C 1
ATOM 796 O O . GLY A 1 99 ? -10.768 4.030 11.090 1.00 96.00 99 GLY A O 1
ATOM 797 N N . TYR A 1 100 ? -11.601 1.960 10.860 1.00 95.69 100 TYR A N 1
ATOM 798 C CA . TYR A 1 100 ? -10.366 1.376 10.324 1.00 95.69 100 TYR A CA 1
ATOM 799 C C . TYR A 1 100 ? -10.079 1.857 8.902 1.00 95.69 100 TYR A C 1
ATOM 801 O O . TYR A 1 100 ? -8.930 2.140 8.563 1.00 95.69 100 TYR A O 1
ATOM 809 N N . ILE A 1 101 ? -11.118 1.995 8.076 1.00 96.31 101 ILE A N 1
ATOM 810 C CA . ILE A 1 101 ? -10.993 2.567 6.728 1.00 96.31 101 ILE A CA 1
ATOM 811 C C . ILE A 1 101 ? -10.504 4.017 6.819 1.00 96.31 101 ILE A C 1
ATOM 813 O O . ILE A 1 101 ? -9.585 4.405 6.097 1.00 96.31 101 ILE A O 1
ATOM 817 N N . TYR A 1 102 ? -11.063 4.802 7.743 1.00 96.50 102 TYR A N 1
ATOM 818 C CA . TYR A 1 102 ? -10.623 6.167 8.014 1.00 96.50 102 TYR A CA 1
ATOM 819 C C . TYR A 1 102 ? -9.153 6.217 8.459 1.00 96.50 102 TYR A C 1
ATOM 821 O O . TYR A 1 102 ? -8.374 7.004 7.919 1.00 96.50 102 TYR A O 1
ATOM 829 N N . ALA A 1 103 ? -8.747 5.348 9.388 1.00 96.69 103 ALA A N 1
ATOM 830 C CA . ALA A 1 103 ? -7.366 5.270 9.856 1.00 96.69 103 ALA A CA 1
ATOM 831 C C . ALA A 1 103 ? -6.387 4.891 8.731 1.00 96.69 103 ALA A C 1
ATOM 833 O O . ALA A 1 103 ? -5.346 5.538 8.585 1.00 96.69 103 ALA A O 1
ATOM 834 N N . TYR A 1 104 ? -6.75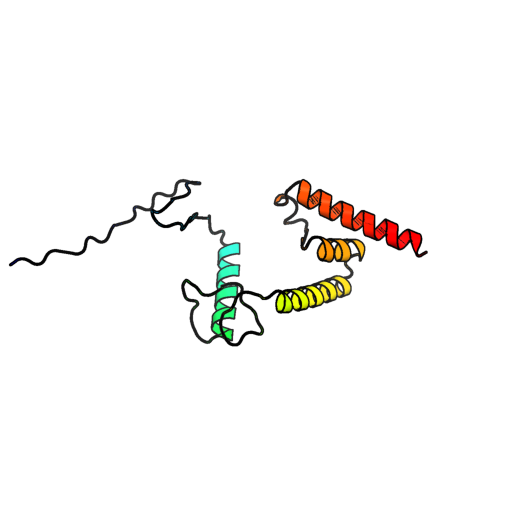0 3.934 7.869 1.00 95.56 104 TYR A N 1
ATOM 835 C CA . TYR A 1 104 ? -5.987 3.597 6.662 1.00 95.56 104 TYR A CA 1
ATOM 836 C C . TYR A 1 104 ? -5.847 4.800 5.722 1.00 95.56 104 TYR A C 1
ATOM 838 O O . TYR A 1 104 ? -4.746 5.101 5.267 1.00 95.56 104 TYR A O 1
ATOM 846 N N . MET A 1 105 ? -6.936 5.525 5.454 1.00 95.25 105 MET A N 1
ATOM 847 C CA . MET A 1 105 ? -6.899 6.703 4.581 1.00 95.25 105 MET A CA 1
ATOM 848 C C . MET A 1 105 ? -6.036 7.835 5.148 1.00 95.25 105 MET A C 1
ATOM 850 O O . MET A 1 105 ? -5.386 8.544 4.381 1.00 95.25 105 MET A O 1
ATOM 854 N N . LYS A 1 106 ? -6.034 8.013 6.473 1.00 94.69 106 LYS A N 1
ATOM 855 C CA . LYS A 1 106 ? -5.305 9.091 7.148 1.00 94.69 106 LYS A CA 1
ATOM 856 C C . LYS A 1 106 ? -3.807 8.811 7.263 1.00 94.69 106 LYS A C 1
ATOM 858 O O . LYS A 1 106 ? -3.004 9.692 6.975 1.00 94.69 106 LYS A O 1
ATOM 863 N N . THR A 1 107 ? -3.448 7.596 7.669 1.00 94.25 107 THR A N 1
ATOM 864 C CA . THR A 1 107 ? -2.059 7.207 7.979 1.00 94.25 107 THR A CA 1
ATOM 865 C C . THR A 1 107 ? -1.353 6.526 6.805 1.00 94.25 107 THR A C 1
ATOM 867 O O . THR A 1 107 ? -0.128 6.496 6.726 1.00 94.25 107 THR A O 1
ATOM 870 N N . GLY A 1 108 ? -2.117 5.952 5.871 1.00 92.38 108 GLY A N 1
ATOM 871 C CA . GLY A 1 108 ? -1.601 5.090 4.809 1.00 92.38 108 GLY A CA 1
ATOM 872 C C . GLY A 1 108 ? -1.174 3.695 5.282 1.00 92.38 108 GLY A C 1
ATOM 873 O O . GLY A 1 108 ? -0.635 2.933 4.476 1.00 92.38 108 GLY A O 1
ATOM 874 N N . LEU A 1 109 ? -1.398 3.347 6.554 1.00 93.38 109 LEU A N 1
ATOM 875 C CA . LEU A 1 109 ? -0.991 2.073 7.142 1.00 93.38 109 LEU A CA 1
ATOM 876 C C . LEU A 1 109 ? -2.081 1.014 6.978 1.00 93.38 109 LEU A C 1
ATOM 878 O O . LEU A 1 109 ? -3.242 1.239 7.311 1.00 93.38 109 LEU A O 1
ATOM 882 N N . LEU A 1 110 ? -1.692 -0.170 6.504 1.00 91.62 110 LEU A N 1
ATOM 883 C CA . LEU A 1 110 ? -2.557 -1.347 6.466 1.00 91.62 110 LEU A CA 1
ATOM 884 C C . LEU A 1 110 ? -2.156 -2.304 7.592 1.00 91.62 110 LEU A C 1
ATOM 886 O O . LEU A 1 110 ? -1.222 -3.098 7.444 1.00 91.62 110 LEU A O 1
ATOM 890 N N . ILE A 1 111 ? -2.855 -2.199 8.721 1.00 90.50 111 ILE A N 1
ATOM 891 C CA . ILE A 1 111 ? -2.606 -3.023 9.905 1.00 90.50 111 ILE A CA 1
ATOM 892 C C . ILE A 1 111 ? -3.488 -4.269 9.850 1.00 90.50 111 ILE A C 1
ATOM 894 O O . ILE A 1 111 ? -4.711 -4.183 9.770 1.00 90.50 111 ILE A O 1
ATOM 898 N N . VAL A 1 112 ? -2.837 -5.427 9.901 1.00 87.88 112 VAL A N 1
ATOM 899 C CA . VAL A 1 112 ? -3.450 -6.757 9.995 1.00 87.88 112 VAL A CA 1
ATOM 900 C C . VAL A 1 112 ? -2.694 -7.573 11.039 1.00 87.88 112 VAL A C 1
ATOM 902 O O . VAL A 1 112 ? -1.557 -7.229 11.379 1.00 87.88 112 VAL A O 1
ATOM 905 N N . GLU A 1 113 ? -3.302 -8.653 11.529 1.00 87.75 113 GLU A N 1
ATOM 906 C CA . GLU A 1 113 ? -2.721 -9.511 12.572 1.00 87.75 113 GLU A CA 1
ATOM 907 C C . GLU A 1 113 ? -1.308 -9.991 12.210 1.00 87.75 113 GLU A C 1
ATOM 909 O O . GLU A 1 113 ? -0.421 -10.009 13.054 1.00 87.75 113 GLU A O 1
ATOM 914 N N . GLU A 1 114 ? -1.050 -10.301 10.939 1.00 87.25 114 GLU A N 1
ATOM 915 C CA . GLU A 1 114 ? 0.249 -10.804 10.490 1.00 87.25 114 GLU A CA 1
ATOM 916 C C . GLU A 1 114 ? 1.355 -9.739 10.419 1.00 87.25 114 GLU A C 1
ATOM 918 O O . GLU A 1 114 ? 2.521 -10.091 10.233 1.00 87.25 114 GLU A O 1
ATOM 923 N N . ASN A 1 115 ? 1.012 -8.450 10.506 1.00 88.88 115 ASN A N 1
ATOM 924 C CA . ASN A 1 115 ? 1.947 -7.337 10.306 1.00 88.88 115 ASN A CA 1
ATOM 925 C C . ASN A 1 115 ? 2.054 -6.402 11.521 1.00 88.88 115 ASN A C 1
ATOM 927 O O . ASN A 1 115 ? 2.974 -5.590 11.578 1.00 88.88 115 ASN A O 1
ATOM 931 N N . VAL A 1 116 ? 1.144 -6.504 12.493 1.00 88.88 116 VAL A N 1
ATOM 932 C CA . VAL A 1 116 ? 1.118 -5.618 13.669 1.00 88.88 116 VAL A CA 1
ATOM 933 C C . VAL A 1 116 ? 2.433 -5.660 14.457 1.00 88.88 116 VAL A C 1
ATOM 935 O O . VAL A 1 116 ? 2.941 -4.617 14.854 1.00 88.88 116 VAL A O 1
ATOM 938 N N . ASP A 1 117 ? 3.054 -6.838 14.568 1.00 90.69 117 ASP A N 1
ATOM 939 C CA . ASP A 1 117 ? 4.327 -7.035 15.276 1.00 90.69 117 ASP A CA 1
ATOM 940 C C . ASP A 1 117 ? 5.536 -6.390 14.570 1.00 90.69 117 ASP A C 1
ATOM 942 O O . ASP A 1 117 ? 6.624 -6.304 15.142 1.00 90.69 117 ASP A O 1
ATOM 946 N N . LEU A 1 118 ? 5.374 -5.969 13.311 1.00 88.62 118 LEU A N 1
ATOM 947 C CA . LEU A 1 118 ? 6.410 -5.293 12.527 1.00 88.62 118 LEU A CA 1
ATOM 948 C C . LEU A 1 118 ? 6.281 -3.766 12.573 1.00 88.62 118 LEU A C 1
ATOM 950 O O . LEU A 1 118 ? 7.188 -3.074 12.103 1.00 88.62 118 LEU A O 1
ATOM 954 N N . MET A 1 119 ? 5.177 -3.249 13.115 1.00 90.38 119 MET A N 1
ATOM 955 C CA . MET A 1 119 ? 4.930 -1.815 13.232 1.00 90.38 119 MET A CA 1
ATOM 956 C C . MET A 1 119 ? 5.703 -1.223 14.401 1.00 90.38 119 MET A C 1
ATOM 958 O O . MET A 1 119 ? 5.922 -1.865 15.433 1.00 90.38 119 MET A O 1
ATOM 962 N N . LYS A 1 120 ? 6.092 0.041 14.263 1.00 94.44 120 LYS A N 1
ATOM 963 C CA . LYS A 1 120 ? 6.618 0.788 15.401 1.00 94.44 120 LYS A CA 1
ATOM 964 C C . LYS A 1 120 ? 5.481 1.178 16.348 1.00 94.44 120 LYS A C 1
ATOM 966 O O . LYS A 1 120 ? 4.371 1.433 15.879 1.00 94.44 120 LYS A O 1
ATOM 971 N N . PRO A 1 121 ? 5.747 1.301 17.659 1.00 93.88 121 PRO A N 1
ATOM 972 C CA . PRO A 1 121 ? 4.739 1.749 18.616 1.00 93.88 121 PRO A CA 1
ATOM 973 C C . PRO A 1 121 ? 4.083 3.077 18.225 1.00 93.88 121 PRO A C 1
ATOM 975 O O . PRO A 1 121 ? 2.875 3.219 18.368 1.00 93.88 121 PRO A O 1
ATOM 978 N N . GLU A 1 122 ? 4.854 4.017 17.673 1.00 94.81 122 GLU A N 1
ATOM 979 C CA . GLU A 1 122 ? 4.348 5.332 17.271 1.00 94.81 122 GLU A CA 1
ATOM 980 C C . GLU A 1 122 ? 3.395 5.248 16.064 1.00 94.81 122 GLU A C 1
ATOM 982 O O . GLU A 1 122 ? 2.415 5.981 15.994 1.00 94.81 122 GLU A O 1
ATOM 987 N N . GLU A 1 123 ? 3.652 4.325 15.130 1.00 93.81 123 GLU A N 1
ATOM 988 C CA . GLU A 1 123 ? 2.794 4.083 13.958 1.00 93.81 123 GLU A CA 1
ATOM 989 C C . GLU A 1 123 ? 1.459 3.443 14.379 1.00 93.81 123 GLU A C 1
ATOM 991 O O . GLU A 1 123 ? 0.403 3.773 13.836 1.00 93.81 123 GLU A O 1
ATOM 996 N N . LEU A 1 124 ? 1.494 2.551 15.378 1.00 94.31 124 LEU A N 1
ATOM 997 C CA . LEU A 1 124 ? 0.292 1.958 15.971 1.00 94.31 124 LEU A CA 1
ATOM 998 C C . LEU A 1 124 ? -0.540 3.005 16.719 1.00 94.31 124 LEU A C 1
ATOM 1000 O O . LEU A 1 124 ? -1.758 3.047 16.555 1.00 94.31 124 LEU A O 1
ATOM 1004 N N . GLU A 1 125 ? 0.111 3.862 17.506 1.00 95.75 125 GLU A N 1
ATOM 1005 C CA . GLU A 1 125 ? -0.555 4.939 18.241 1.00 95.75 125 GLU A CA 1
ATOM 1006 C C . GLU A 1 125 ? -1.255 5.913 17.285 1.00 95.75 125 GLU A C 1
ATOM 1008 O O . GLU A 1 125 ? -2.443 6.184 17.462 1.00 95.75 125 GLU A O 1
ATOM 1013 N N . GLU A 1 126 ? -0.574 6.362 16.223 1.00 95.94 126 GLU A N 1
ATOM 1014 C CA . GLU A 1 126 ? -1.166 7.244 15.206 1.00 95.94 126 GLU A CA 1
ATOM 1015 C C . GLU A 1 126 ? -2.409 6.612 14.555 1.00 95.94 126 GLU A C 1
ATOM 1017 O O . GLU A 1 126 ? -3.435 7.272 14.350 1.00 95.94 126 GLU A O 1
ATOM 1022 N N . PHE A 1 127 ? -2.353 5.309 14.268 1.00 96.25 127 PHE A N 1
ATOM 1023 C CA . PHE A 1 127 ? -3.481 4.578 13.700 1.00 96.25 127 PHE A CA 1
ATOM 1024 C C . PHE A 1 127 ? -4.665 4.488 14.673 1.00 96.25 127 PHE A C 1
ATOM 1026 O O . PHE A 1 127 ? -5.807 4.762 14.295 1.00 96.25 127 PHE A O 1
ATOM 1033 N N . GLU A 1 128 ? -4.417 4.146 15.938 1.00 95.56 128 GLU A N 1
ATOM 1034 C CA . GLU A 1 128 ? -5.455 4.092 16.972 1.00 95.56 128 GLU A CA 1
ATOM 1035 C C . GLU A 1 128 ? -6.083 5.464 17.248 1.00 95.56 128 GLU A C 1
ATOM 1037 O O . GLU A 1 128 ? -7.293 5.572 17.472 1.00 95.56 128 GLU A O 1
ATOM 1042 N N . GLU A 1 129 ? -5.282 6.530 17.243 1.00 97.06 129 GLU A N 1
ATOM 1043 C CA . GLU A 1 129 ? -5.776 7.897 17.390 1.00 97.06 129 GLU A CA 1
ATOM 1044 C C . GLU A 1 129 ? -6.712 8.290 16.248 1.00 97.06 129 GLU A C 1
ATOM 1046 O O . GLU A 1 129 ? -7.750 8.913 16.504 1.00 97.06 129 GLU A O 1
ATOM 1051 N N . ALA A 1 130 ? -6.400 7.876 15.017 1.00 97.06 130 ALA A N 1
ATOM 1052 C CA . ALA A 1 130 ? -7.258 8.100 13.861 1.00 97.06 130 ALA A CA 1
ATOM 1053 C C . ALA A 1 130 ? -8.617 7.387 13.999 1.00 97.06 130 ALA A C 1
ATOM 1055 O O . ALA A 1 130 ? -9.649 7.985 13.688 1.00 97.06 130 ALA A O 1
ATOM 1056 N N . ILE A 1 131 ? -8.654 6.160 14.535 1.00 96.69 131 ILE A N 1
ATOM 1057 C CA . ILE A 1 131 ? -9.920 5.463 14.830 1.00 96.69 131 ILE A CA 1
ATOM 1058 C C . ILE A 1 131 ? -10.732 6.249 15.868 1.00 96.69 131 ILE A C 1
ATOM 1060 O O . ILE A 1 131 ? -11.898 6.574 15.637 1.00 96.69 131 ILE A O 1
ATOM 1064 N N . LYS A 1 132 ? -10.109 6.623 16.995 1.00 96.69 132 LYS A N 1
ATOM 1065 C CA . LYS A 1 132 ? -10.776 7.391 18.064 1.00 96.69 132 LYS A CA 1
ATOM 1066 C C . LYS A 1 132 ? -11.290 8.740 17.554 1.00 96.69 132 LYS A C 1
ATOM 1068 O O . LYS A 1 132 ? -12.308 9.243 18.026 1.00 96.69 132 LYS A O 1
ATOM 1073 N N . GLU A 1 133 ? -10.575 9.374 16.628 1.00 95.50 133 GLU A N 1
ATOM 1074 C CA . GLU A 1 133 ? -11.018 10.597 15.960 1.00 95.50 133 GLU A CA 1
ATOM 1075 C C . GLU A 1 133 ? -12.292 10.371 15.155 1.00 95.50 133 GLU A C 1
ATOM 1077 O O . GLU A 1 133 ? -13.262 11.104 15.362 1.00 95.50 133 GLU A O 1
ATOM 1082 N N . TYR A 1 134 ? -12.324 9.335 14.318 1.00 95.69 134 TYR A N 1
ATOM 1083 C CA . TYR A 1 134 ? -13.520 8.970 13.566 1.00 95.69 134 TYR A CA 1
ATOM 1084 C C . TYR A 1 134 ? -14.726 8.729 14.485 1.00 95.69 134 TYR A C 1
ATOM 1086 O O . TYR A 1 134 ? -15.802 9.282 14.253 1.00 95.69 134 TYR A O 1
ATOM 1094 N N . GLU A 1 135 ? -14.546 7.986 15.578 1.00 93.94 135 GLU A N 1
ATOM 1095 C CA . GLU A 1 135 ? -15.606 7.739 16.563 1.00 93.94 135 GLU A CA 1
ATOM 1096 C C . GLU A 1 135 ? -16.130 9.035 17.197 1.00 93.94 135 GLU A C 1
ATOM 1098 O O . GLU A 1 135 ? -17.341 9.223 17.330 1.00 93.94 135 GLU A O 1
ATOM 1103 N N . ARG A 1 136 ? -15.238 9.971 17.554 1.00 94.88 136 ARG A N 1
ATOM 1104 C CA . ARG A 1 136 ? -15.638 11.287 18.084 1.00 94.88 136 ARG A CA 1
ATOM 1105 C C . ARG A 1 136 ? -16.437 12.099 17.072 1.00 94.88 136 ARG A C 1
ATOM 1107 O O . ARG A 1 136 ? -17.366 12.790 17.483 1.00 94.88 136 ARG A O 1
ATOM 1114 N N . HIS A 1 137 ? -16.075 12.054 15.791 1.00 90.62 137 HIS A N 1
ATOM 1115 C CA . HIS A 1 137 ? -16.826 12.728 14.731 1.00 90.62 137 HIS A CA 1
ATOM 1116 C C . HIS A 1 137 ? -18.205 12.094 14.544 1.00 90.62 137 HIS A C 1
ATOM 1118 O O . HIS A 1 137 ? -19.213 12.786 14.637 1.00 90.62 137 HIS A O 1
ATOM 1124 N N . LYS A 1 138 ? -18.260 10.766 14.421 1.00 89.12 138 LYS A N 1
ATOM 1125 C CA . LYS A 1 138 ? -19.510 10.012 14.282 1.00 89.12 138 LYS A CA 1
ATOM 1126 C C . LYS A 1 138 ? -20.492 10.270 15.429 1.00 89.12 138 LYS A C 1
ATOM 1128 O O . LYS A 1 138 ? -21.679 10.434 15.182 1.00 89.12 138 LYS A O 1
ATOM 1133 N N . ASN A 1 139 ? -20.001 10.352 16.666 1.00 82.00 139 ASN A N 1
ATOM 1134 C CA . ASN A 1 139 ? -20.830 10.611 17.848 1.00 82.00 139 ASN A CA 1
ATOM 1135 C C . ASN A 1 139 ? -21.316 12.067 17.962 1.00 82.00 139 ASN A C 1
ATOM 1137 O O . ASN A 1 139 ? -22.197 12.341 18.769 1.00 82.00 139 ASN A O 1
ATOM 1141 N N . ARG A 1 140 ? -20.722 13.014 17.223 1.00 77.44 140 ARG A N 1
ATOM 1142 C CA . ARG A 1 140 ? -21.168 14.420 17.182 1.00 77.44 140 ARG A CA 1
ATOM 1143 C C . ARG A 1 140 ? -22.252 14.669 16.139 1.00 77.44 140 ARG A C 1
ATOM 1145 O O . ARG A 1 140 ? -22.990 15.640 16.277 1.00 77.44 140 ARG A O 1
ATOM 1152 N N . ASP A 1 141 ? -22.317 13.815 15.123 1.00 67.44 141 ASP A N 1
ATOM 1153 C CA . ASP A 1 141 ? -23.246 13.924 13.996 1.00 67.44 141 ASP A CA 1
ATOM 1154 C C . ASP A 1 141 ? -24.514 13.051 14.177 1.00 67.44 141 ASP A C 1
ATOM 1156 O O . ASP A 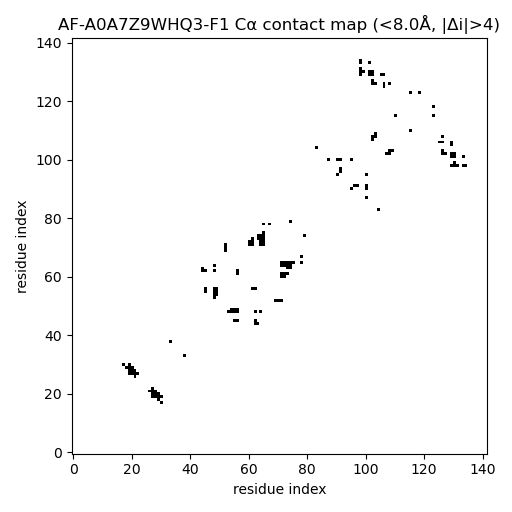1 141 ? -25.337 12.962 13.262 1.00 67.44 141 ASP A O 1
ATOM 1160 N N . GLN A 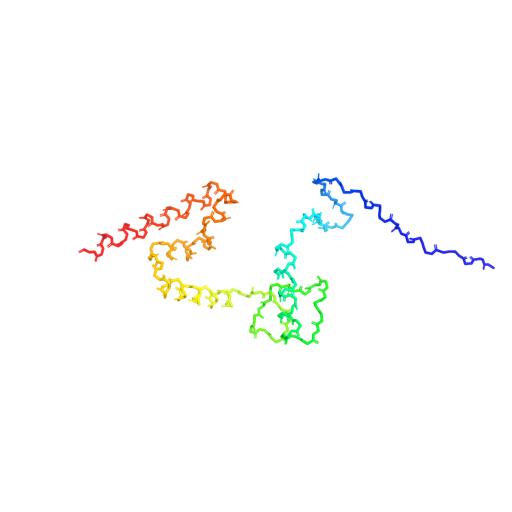1 142 ? -24.675 12.413 15.347 1.00 53.09 142 GLN A N 1
ATOM 1161 C CA . GLN A 1 142 ? -25.860 11.654 15.787 1.00 53.09 142 GLN A CA 1
ATOM 1162 C C . GLN A 1 142 ? -26.643 12.418 16.856 1.00 53.09 142 GLN A C 1
ATOM 1164 O O . GLN A 1 142 ? -27.892 12.338 16.815 1.00 53.09 142 GLN A O 1
#

Radius of gyration: 22.44 Å; Cα contacts (8 Å, |Δi|>4): 86; chains: 1; bounding box: 80×33×45 Å

Sequence (142 aa):
MRKKGSKRRKVMFCARKGETERTDSDDVSRLGTMTPRLEEVLKEQRKLFIRKFGREPGPDDPLFFDPDADTPQFITEQTRGRLIEQMVGAMRNAGVDEGYIYAYMKTGLLIVEENVDLMKPEELEEFEEAIKEYERHKNRDQ

Foldseek 3Di:
DDDDDDDPDDDDDDDDPDDFDDDPDNDTDDDDDQDPVNVVVLVVLQVVVCVLQVDGDDPPADSQAQSPDSDRDHQDPVSVVVVLVVVLVVCVVVVPDVLQNQLCVVLVDDDDPVCVVVDDPVSVVSSVVSSVVVVVVVVVVD

Solvent-accessible surface area (backbone atoms only — not comparable to full-atom values): 9061 Å² total; per-residue (Å²): 137,86,90,82,76,87,78,78,80,78,80,79,87,72,97,65,94,86,68,73,56,75,52,104,50,101,56,78,53,72,87,74,88,81,47,72,71,57,50,51,52,53,53,51,42,48,51,51,47,29,70,76,68,76,43,82,82,55,96,88,45,46,79,73,44,32,89,86,51,93,57,81,33,65,62,46,72,70,56,46,52,55,52,49,52,52,48,51,52,50,39,54,75,70,65,52,58,66,37,59,53,49,14,27,71,73,70,70,55,86,82,45,88,93,47,50,88,76,54,52,71,68,60,50,49,56,38,53,49,37,26,55,49,44,51,56,52,56,68,70,78,108

pLDDT: mean 82.61, std 21.37, range [30.27, 97.38]

Mean predicted aligned error: 11.06 Å